Protein AF-A0A7V6D1G8-F1 (afdb_monomer)

Structure (mmCIF, N/CA/C/O backbone):
data_AF-A0A7V6D1G8-F1
#
_entry.id   AF-A0A7V6D1G8-F1
#
loop_
_atom_site.group_PDB
_atom_site.id
_atom_site.type_symbol
_atom_site.label_atom_id
_atom_site.label_alt_id
_atom_site.label_comp_id
_atom_site.label_asym_id
_atom_site.label_entity_id
_atom_site.label_seq_id
_atom_site.pdbx_PDB_ins_code
_atom_site.Cartn_x
_atom_site.Cartn_y
_atom_site.Cartn_z
_atom_site.occupancy
_atom_site.B_iso_or_equiv
_atom_site.auth_seq_id
_atom_site.auth_comp_id
_atom_site.auth_asym_id
_atom_site.auth_atom_id
_atom_site.pdbx_PDB_model_num
ATOM 1 N N . MET A 1 1 ? 24.146 -3.632 -14.607 1.00 50.16 1 MET A N 1
ATOM 2 C CA . MET A 1 1 ? 24.201 -4.172 -13.235 1.00 50.16 1 MET A CA 1
ATOM 3 C C . MET A 1 1 ? 23.330 -3.270 -12.388 1.00 50.16 1 MET A C 1
ATOM 5 O O . MET A 1 1 ? 23.632 -2.084 -12.352 1.00 50.16 1 MET A O 1
ATOM 9 N N . GLU A 1 2 ? 22.237 -3.781 -11.815 1.00 64.25 2 GLU A N 1
ATOM 10 C CA . GLU A 1 2 ? 21.421 -2.989 -10.881 1.00 64.25 2 GLU A CA 1
ATOM 11 C C . GLU A 1 2 ? 22.323 -2.530 -9.725 1.00 64.25 2 GLU A C 1
ATOM 13 O O . GLU A 1 2 ? 23.086 -3.326 -9.167 1.00 64.25 2 GLU A O 1
ATOM 18 N N . GLY A 1 3 ? 22.293 -1.239 -9.402 1.00 83.94 3 GLY A N 1
ATOM 19 C CA . GLY A 1 3 ? 23.019 -0.727 -8.243 1.00 83.94 3 GLY A CA 1
ATOM 20 C C . GLY A 1 3 ? 22.371 -1.241 -6.957 1.00 83.94 3 GLY A C 1
ATOM 21 O O . GLY A 1 3 ? 21.155 -1.416 -6.901 1.00 83.94 3 GLY A O 1
ATOM 22 N N . ILE A 1 4 ? 23.147 -1.430 -5.883 1.00 87.31 4 ILE A N 1
ATOM 23 C CA . ILE A 1 4 ? 22.605 -1.876 -4.583 1.00 87.31 4 ILE A CA 1
ATOM 24 C C . ILE A 1 4 ? 21.437 -0.992 -4.099 1.00 87.31 4 ILE A C 1
ATOM 26 O O . ILE A 1 4 ? 20.499 -1.484 -3.479 1.00 87.31 4 ILE A O 1
ATOM 30 N N . GLY A 1 5 ? 21.444 0.298 -4.458 1.00 84.50 5 GLY A N 1
ATOM 31 C CA . GLY A 1 5 ? 20.358 1.235 -4.172 1.00 84.50 5 GLY A CA 1
ATOM 32 C C . GLY A 1 5 ? 19.029 0.885 -4.850 1.00 84.50 5 GLY A C 1
ATOM 33 O O . GLY A 1 5 ? 17.988 0.966 -4.207 1.00 84.50 5 GLY A O 1
ATOM 34 N N . GLU A 1 6 ? 19.036 0.438 -6.108 1.00 85.81 6 GLU A N 1
ATOM 35 C CA . GLU A 1 6 ? 17.808 0.066 -6.829 1.00 85.81 6 GLU A CA 1
ATOM 36 C C . GLU A 1 6 ? 17.158 -1.170 -6.207 1.00 85.81 6 GLU A C 1
ATOM 38 O O . GLU A 1 6 ? 15.946 -1.203 -5.980 1.00 85.81 6 GLU A O 1
ATOM 43 N N . VAL A 1 7 ? 17.983 -2.159 -5.855 1.00 88.69 7 VAL A N 1
ATOM 44 C CA . VAL A 1 7 ? 17.545 -3.372 -5.162 1.00 88.69 7 VAL A CA 1
ATOM 45 C C . VAL A 1 7 ? 16.913 -3.007 -3.819 1.00 88.69 7 VAL A C 1
ATOM 47 O O . VAL A 1 7 ? 15.791 -3.429 -3.533 1.00 88.69 7 VAL A O 1
ATOM 50 N N . LEU A 1 8 ? 17.574 -2.163 -3.021 1.00 91.44 8 LEU A N 1
ATOM 51 C CA . LEU A 1 8 ? 17.050 -1.707 -1.730 1.00 91.44 8 LEU A CA 1
ATOM 52 C C . LEU A 1 8 ? 15.715 -0.966 -1.868 1.00 91.44 8 LEU A C 1
ATOM 54 O O . LEU A 1 8 ? 14.791 -1.240 -1.103 1.00 91.44 8 LEU A O 1
ATOM 58 N N . VAL A 1 9 ? 15.570 -0.075 -2.854 1.00 92.62 9 VAL A N 1
ATOM 59 C CA . VAL A 1 9 ? 14.307 0.645 -3.081 1.00 92.62 9 VAL A CA 1
ATOM 60 C C . VAL A 1 9 ? 13.185 -0.311 -3.494 1.00 92.62 9 VAL A C 1
ATOM 62 O O . VAL A 1 9 ? 12.055 -0.156 -3.027 1.00 92.62 9 VAL A O 1
ATOM 65 N N . ARG A 1 10 ? 13.471 -1.332 -4.313 1.00 90.56 10 ARG A N 1
ATOM 66 C CA . ARG A 1 10 ? 12.484 -2.366 -4.675 1.00 90.56 10 ARG A CA 1
ATOM 67 C C . ARG A 1 10 ? 12.026 -3.158 -3.452 1.00 90.56 10 ARG A C 1
ATOM 69 O O . ARG A 1 10 ? 10.821 -3.323 -3.267 1.00 90.56 10 ARG A O 1
ATOM 76 N N . TRP A 1 11 ? 12.951 -3.600 -2.601 1.00 94.00 11 TRP A N 1
ATOM 77 C CA . TRP A 1 11 ? 12.612 -4.300 -1.356 1.00 94.00 11 TRP A CA 1
ATOM 78 C C . TRP A 1 11 ? 11.807 -3.420 -0.401 1.00 94.00 11 TRP A C 1
ATOM 80 O O . TRP A 1 11 ? 10.797 -3.868 0.142 1.00 94.00 11 TRP A O 1
ATOM 90 N N . LEU A 1 12 ? 12.201 -2.154 -0.250 1.00 94.62 12 LEU A N 1
ATOM 91 C CA . LEU A 1 12 ? 11.481 -1.179 0.563 1.00 94.62 12 LEU A CA 1
ATOM 92 C C . LEU A 1 12 ? 10.047 -0.972 0.051 1.00 94.62 12 LEU A C 1
ATOM 94 O O . LEU A 1 12 ? 9.100 -0.991 0.839 1.00 94.62 12 LEU A O 1
ATOM 98 N N . HIS A 1 13 ? 9.874 -0.830 -1.266 1.00 93.94 13 HIS A N 1
ATOM 99 C CA . HIS A 1 13 ? 8.561 -0.704 -1.897 1.00 93.94 13 HIS A CA 1
ATOM 100 C C . HIS A 1 13 ? 7.690 -1.940 -1.643 1.00 93.94 13 HIS A C 1
ATOM 102 O O . HIS A 1 13 ? 6.539 -1.811 -1.229 1.00 93.94 13 HIS A O 1
ATOM 108 N N . LEU A 1 14 ? 8.242 -3.142 -1.842 1.00 92.25 14 LEU A N 1
ATOM 109 C CA . LEU A 1 14 ? 7.529 -4.401 -1.617 1.00 92.25 14 LEU A CA 1
ATOM 110 C C . LEU A 1 14 ? 7.109 -4.565 -0.154 1.00 92.25 14 LEU A C 1
ATOM 112 O O . LEU A 1 14 ? 5.958 -4.918 0.108 1.00 92.25 14 LEU A O 1
ATOM 116 N N . GLY A 1 15 ? 7.993 -4.260 0.798 1.00 94.31 15 GLY A N 1
ATOM 117 C CA . GLY A 1 15 ? 7.667 -4.299 2.224 1.00 94.31 15 GLY A CA 1
ATOM 118 C C . GLY A 1 15 ? 6.535 -3.333 2.585 1.00 94.31 15 GLY A C 1
ATOM 119 O O . GLY A 1 15 ? 5.582 -3.711 3.271 1.00 94.31 15 GLY A O 1
ATOM 120 N N . ALA A 1 16 ? 6.582 -2.109 2.056 1.00 94.56 16 ALA A N 1
ATOM 121 C CA . ALA A 1 16 ? 5.553 -1.099 2.279 1.00 94.56 16 ALA A CA 1
ATOM 122 C C . ALA A 1 16 ? 4.189 -1.504 1.693 1.00 94.56 16 ALA A C 1
ATOM 124 O O . ALA A 1 16 ? 3.178 -1.459 2.396 1.00 94.56 16 ALA A O 1
ATOM 125 N N . VAL A 1 17 ? 4.155 -1.967 0.438 1.00 93.56 17 VAL A N 1
ATOM 126 C CA . VAL A 1 17 ? 2.922 -2.432 -0.224 1.00 93.56 17 VAL A CA 1
ATOM 127 C C . VAL A 1 17 ? 2.328 -3.638 0.503 1.00 93.56 17 VAL A C 1
ATOM 129 O O . VAL A 1 17 ? 1.121 -3.673 0.739 1.00 93.56 17 VAL A O 1
ATOM 132 N N . THR A 1 18 ? 3.164 -4.592 0.922 1.00 93.38 18 THR A N 1
ATOM 133 C CA . THR A 1 18 ? 2.720 -5.778 1.672 1.00 93.38 18 THR A CA 1
ATOM 134 C C . THR A 1 18 ? 2.133 -5.393 3.027 1.00 93.38 18 THR A C 1
ATOM 136 O O . THR A 1 18 ? 1.095 -5.918 3.420 1.00 93.38 18 THR A O 1
ATOM 139 N N . THR A 1 19 ? 2.737 -4.422 3.717 1.00 94.81 19 THR A N 1
ATOM 140 C CA . THR A 1 19 ? 2.222 -3.903 4.994 1.00 94.81 19 THR A CA 1
ATOM 141 C C . THR A 1 19 ? 0.855 -3.238 4.820 1.00 94.81 19 THR A C 1
ATOM 143 O O . THR A 1 19 ? -0.057 -3.488 5.606 1.00 94.81 19 THR A O 1
ATOM 146 N N . VAL A 1 20 ? 0.678 -2.431 3.767 1.00 94.88 20 VAL A N 1
ATOM 147 C CA . VAL A 1 20 ? -0.607 -1.789 3.451 1.00 94.88 20 VAL A CA 1
ATOM 148 C C . VAL A 1 20 ? -1.676 -2.831 3.111 1.00 94.88 20 VAL A C 1
ATOM 150 O O . VAL A 1 20 ? -2.749 -2.831 3.713 1.00 94.88 20 VAL A O 1
ATOM 153 N N . ALA A 1 21 ? -1.386 -3.745 2.182 1.00 93.88 21 ALA A N 1
ATOM 154 C CA . ALA A 1 21 ? -2.329 -4.778 1.760 1.00 93.88 21 ALA A CA 1
ATOM 155 C C . ALA A 1 21 ? -2.706 -5.716 2.920 1.00 93.88 21 ALA A C 1
ATOM 157 O O . ALA A 1 21 ? -3.888 -5.987 3.139 1.00 93.88 21 ALA A O 1
ATOM 158 N N . GLY A 1 22 ? -1.715 -6.152 3.702 1.00 92.31 22 GLY A N 1
ATOM 159 C CA . GLY A 1 22 ? -1.907 -6.984 4.887 1.00 92.31 22 GLY A CA 1
ATOM 160 C C . GLY A 1 22 ? -2.717 -6.280 5.973 1.00 92.31 22 GLY A C 1
ATOM 161 O O . GLY A 1 22 ? -3.623 -6.882 6.538 1.00 92.31 22 GLY A O 1
ATOM 162 N N . GLY A 1 23 ? -2.469 -4.990 6.219 1.00 91.81 23 GLY A N 1
ATOM 163 C CA . GLY A 1 23 ? -3.247 -4.196 7.171 1.00 91.81 23 GLY A CA 1
ATOM 164 C C . GLY A 1 23 ? -4.718 -4.047 6.770 1.00 91.81 23 GLY A C 1
ATOM 165 O O . GLY A 1 23 ? -5.622 -4.226 7.591 1.00 91.81 23 GLY A O 1
ATOM 166 N N . LEU A 1 24 ? -4.983 -3.780 5.491 1.00 92.69 24 LEU A N 1
ATOM 167 C CA . LEU A 1 24 ? -6.350 -3.722 4.970 1.00 92.69 24 LEU A CA 1
ATOM 168 C C . LEU A 1 24 ? -7.061 -5.076 5.096 1.00 92.69 24 LEU A C 1
ATOM 170 O O . LEU A 1 24 ? -8.194 -5.125 5.574 1.00 92.69 24 LEU A O 1
ATOM 174 N N . LEU A 1 25 ? -6.383 -6.169 4.731 1.00 93.00 25 LEU A N 1
ATOM 175 C CA . LEU A 1 25 ? -6.919 -7.524 4.850 1.00 93.00 25 LEU A CA 1
ATOM 176 C C . LEU A 1 25 ? -7.188 -7.904 6.312 1.00 93.00 25 LEU A C 1
ATOM 178 O O . LEU A 1 25 ? -8.263 -8.402 6.627 1.00 93.00 25 LEU A O 1
ATOM 182 N N . TRP A 1 26 ? -6.256 -7.616 7.219 1.00 90.69 26 TRP A N 1
ATOM 183 C CA . TRP A 1 26 ? -6.418 -7.862 8.652 1.00 90.69 26 TRP A CA 1
ATOM 184 C C . TRP A 1 26 ? -7.646 -7.143 9.218 1.00 90.69 26 TRP A C 1
ATOM 186 O O . TRP A 1 26 ? -8.453 -7.736 9.930 1.00 90.69 26 TRP A O 1
ATOM 196 N N . THR A 1 27 ? -7.825 -5.874 8.847 1.00 90.25 27 THR A N 1
ATOM 197 C CA . THR A 1 27 ? -8.987 -5.073 9.261 1.00 90.25 27 THR A CA 1
ATOM 198 C C . THR A 1 27 ? -10.288 -5.659 8.729 1.00 90.25 27 THR A C 1
ATOM 200 O O . THR A 1 27 ? -11.281 -5.696 9.448 1.00 90.25 27 THR A O 1
ATOM 203 N N . LEU A 1 28 ? -10.279 -6.132 7.480 1.00 89.75 28 LEU A N 1
ATOM 204 C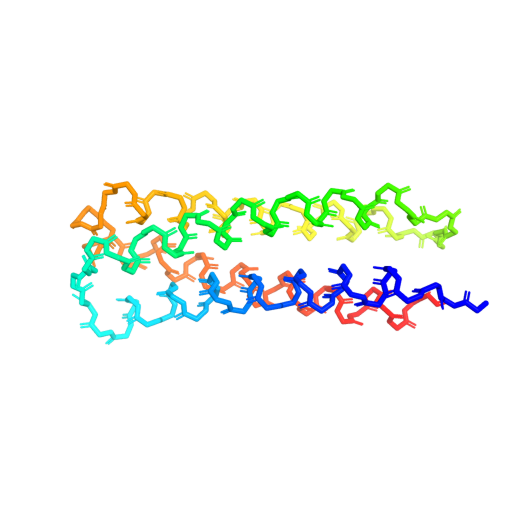 CA . LEU A 1 28 ? -11.434 -6.770 6.861 1.00 89.75 28 LEU A CA 1
ATOM 205 C C . LEU A 1 28 ? -11.825 -8.076 7.569 1.00 89.75 28 LEU A C 1
ATOM 207 O O . LEU A 1 28 ? -13.014 -8.351 7.699 1.00 89.75 28 LEU A O 1
ATOM 211 N N . LEU A 1 29 ? -10.844 -8.872 8.000 1.00 90.12 29 LEU A N 1
ATOM 212 C CA . LEU A 1 29 ? -11.080 -10.196 8.578 1.00 90.12 29 LEU A CA 1
ATOM 213 C C . LEU A 1 29 ? -11.452 -10.160 10.062 1.00 90.12 29 LEU A C 1
ATOM 215 O O . LEU A 1 29 ? -12.253 -10.976 10.502 1.00 90.12 29 LEU A O 1
ATOM 219 N N . ILE A 1 30 ? -10.849 -9.254 10.833 1.00 87.50 30 ILE A N 1
ATOM 220 C CA . ILE A 1 30 ? -10.923 -9.289 12.304 1.00 87.50 30 ILE A CA 1
ATOM 221 C C . ILE A 1 30 ? -11.757 -8.129 12.857 1.00 87.50 30 ILE A C 1
ATOM 223 O O . ILE A 1 30 ? -12.074 -8.111 14.040 1.00 87.50 30 ILE A O 1
ATOM 227 N N . GLU A 1 31 ? -12.128 -7.153 12.019 1.00 77.88 31 GLU A N 1
ATOM 228 C CA . GLU A 1 31 ? -12.896 -5.965 12.432 1.00 77.88 31 GLU A CA 1
ATOM 229 C C . GLU A 1 31 ? -12.243 -5.217 13.613 1.00 77.88 31 GLU A C 1
ATOM 231 O O . GLU A 1 31 ? -12.891 -4.517 14.390 1.00 77.88 31 GLU A O 1
ATOM 236 N N . ALA A 1 32 ? -10.923 -5.366 13.752 1.00 70.31 32 ALA A N 1
ATOM 237 C CA . ALA A 1 32 ? -10.180 -4.870 14.896 1.00 70.31 32 ALA A CA 1
ATOM 238 C C . ALA A 1 32 ? -9.964 -3.358 14.817 1.00 70.31 32 ALA A C 1
ATOM 240 O O . ALA A 1 32 ? -9.624 -2.795 13.770 1.00 70.31 32 ALA A O 1
ATOM 241 N N . THR A 1 33 ? -10.065 -2.700 15.969 1.00 73.50 33 THR A N 1
ATOM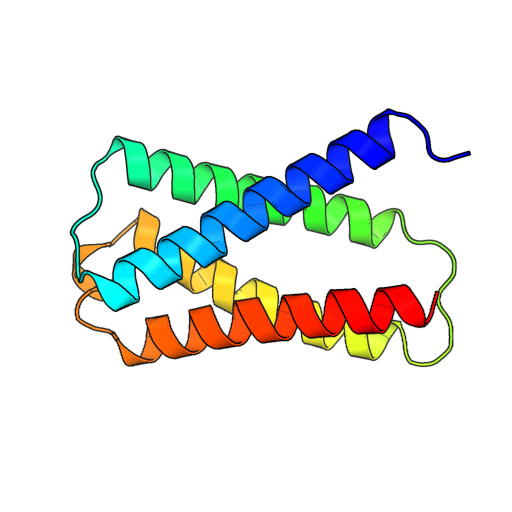 242 C CA . THR A 1 33 ? -9.594 -1.328 16.123 1.00 73.50 33 THR A CA 1
ATOM 243 C C . THR A 1 33 ? -8.071 -1.316 16.223 1.00 73.50 33 THR A C 1
ATOM 245 O O . THR A 1 33 ? -7.443 -2.126 16.904 1.00 73.50 33 THR A O 1
ATOM 248 N N . TRP A 1 34 ? -7.449 -0.395 15.494 1.00 83.38 34 TRP A N 1
ATOM 249 C CA . TRP A 1 34 ? -5.997 -0.310 15.417 1.00 83.38 34 TRP A CA 1
ATOM 250 C C . TRP A 1 34 ? -5.432 0.492 16.585 1.00 83.38 34 TRP A C 1
ATOM 252 O O . TRP A 1 34 ? -5.896 1.601 16.874 1.00 83.38 34 TRP A O 1
ATOM 262 N N . SER A 1 35 ? -4.366 -0.020 17.207 1.00 89.12 35 SER A N 1
ATOM 263 C CA . SER A 1 35 ? -3.594 0.755 18.179 1.00 89.12 35 SER A CA 1
ATOM 264 C C . SER A 1 35 ? -2.999 2.006 17.520 1.00 89.12 35 SER A C 1
ATOM 266 O O . SER A 1 35 ? -2.787 2.062 16.305 1.00 89.12 35 SER A O 1
ATOM 268 N N . ARG A 1 36 ? -2.692 3.039 18.315 1.00 90.56 36 ARG A N 1
ATOM 269 C CA . ARG A 1 36 ? -2.061 4.266 17.794 1.00 90.56 36 ARG A CA 1
ATOM 270 C C . ARG A 1 36 ? -0.772 3.954 17.029 1.00 90.56 36 ARG A C 1
ATOM 272 O O . ARG A 1 36 ? -0.586 4.493 15.945 1.00 90.56 36 ARG A O 1
ATOM 279 N N . LEU A 1 37 ? 0.065 3.064 17.563 1.00 91.12 37 LEU A N 1
ATOM 280 C CA . LEU A 1 37 ? 1.314 2.647 16.929 1.00 91.12 37 LEU A CA 1
ATOM 281 C C . LEU A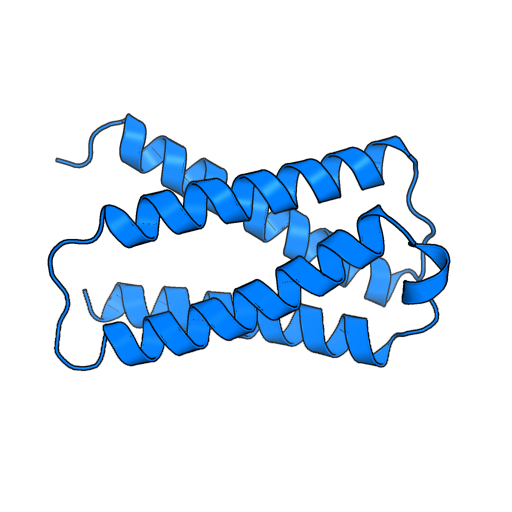 1 37 ? 1.067 1.968 15.575 1.00 91.12 37 LEU A C 1
ATOM 283 O O . LEU A 1 37 ? 1.712 2.320 14.593 1.00 91.12 37 LEU A O 1
ATOM 287 N N . ALA A 1 38 ? 0.094 1.058 15.496 1.00 89.69 38 ALA A N 1
ATOM 288 C CA . ALA A 1 38 ? -0.237 0.376 14.249 1.00 89.69 38 ALA A CA 1
ATOM 289 C C . ALA A 1 38 ? -0.703 1.365 13.162 1.00 89.69 38 ALA A C 1
ATOM 291 O O . ALA A 1 38 ? -0.318 1.238 12.002 1.00 89.69 38 ALA A O 1
ATOM 292 N N . ARG A 1 39 ? -1.472 2.400 13.533 1.00 90.38 39 ARG A N 1
ATOM 293 C CA . ARG A 1 39 ? -1.899 3.456 12.594 1.00 90.38 39 ARG A CA 1
ATOM 294 C C . ARG A 1 39 ? -0.726 4.274 12.059 1.00 90.38 39 ARG A C 1
ATOM 296 O O . ARG A 1 39 ? -0.705 4.582 10.872 1.00 90.38 39 ARG A O 1
ATOM 303 N N . TRP A 1 40 ? 0.255 4.591 12.907 1.00 93.38 40 TRP A N 1
ATOM 304 C CA . TRP A 1 40 ? 1.481 5.268 12.472 1.00 93.38 40 TRP A CA 1
ATOM 305 C C . TRP A 1 40 ? 2.300 4.408 11.513 1.00 93.38 40 TRP A C 1
ATOM 307 O O . TRP A 1 40 ? 2.763 4.921 10.499 1.00 93.38 40 TRP A O 1
ATOM 317 N N . TRP A 1 41 ? 2.423 3.107 11.782 1.00 93.31 41 TRP A N 1
ATOM 318 C CA . TRP A 1 41 ? 3.079 2.178 10.861 1.00 93.31 41 TRP A CA 1
ATOM 319 C C . TRP A 1 41 ? 2.358 2.086 9.520 1.00 93.31 41 TRP A C 1
ATOM 321 O O . TRP A 1 41 ? 3.009 2.152 8.483 1.00 93.31 41 TRP A O 1
ATOM 331 N N . LEU A 1 42 ? 1.024 2.005 9.521 1.00 93.00 42 LEU A N 1
ATOM 332 C CA . LEU A 1 42 ? 0.236 1.987 8.289 1.00 93.00 42 LEU A CA 1
ATOM 333 C C . LEU A 1 42 ? 0.389 3.290 7.493 1.00 93.00 42 LEU A C 1
ATOM 335 O O . LEU A 1 42 ? 0.566 3.253 6.275 1.00 93.00 42 LEU A O 1
ATOM 339 N N . ALA A 1 43 ? 0.365 4.440 8.170 1.00 92.81 43 ALA A N 1
ATOM 340 C CA . ALA A 1 43 ? 0.603 5.736 7.544 1.00 92.81 43 ALA A CA 1
ATOM 341 C C . ALA A 1 43 ? 2.022 5.824 6.960 1.00 92.81 43 ALA A C 1
ATOM 343 O O . ALA A 1 43 ? 2.187 6.203 5.803 1.00 92.81 43 ALA A O 1
ATOM 344 N N . GLY A 1 44 ? 3.036 5.402 7.721 1.00 94.69 44 GLY A N 1
ATOM 345 C CA . GLY A 1 44 ? 4.424 5.341 7.268 1.00 94.69 44 GLY A CA 1
ATOM 346 C C . GLY A 1 44 ? 4.594 4.430 6.053 1.00 94.69 44 GLY A C 1
ATOM 347 O O . GLY A 1 44 ? 5.150 4.856 5.046 1.00 94.69 44 GLY A O 1
ATOM 348 N N . ALA A 1 45 ? 4.036 3.219 6.091 1.00 94.44 45 ALA A N 1
ATOM 349 C CA . ALA A 1 45 ? 4.047 2.290 4.963 1.00 94.44 45 ALA A CA 1
ATOM 350 C C . ALA A 1 45 ? 3.329 2.871 3.735 1.00 94.44 45 ALA A C 1
ATOM 352 O O . ALA A 1 45 ? 3.829 2.757 2.621 1.00 94.44 45 ALA A O 1
ATOM 353 N N . THR A 1 46 ? 2.204 3.563 3.929 1.00 93.38 46 THR A N 1
ATOM 354 C CA . THR A 1 46 ? 1.487 4.255 2.846 1.00 93.38 46 THR A CA 1
ATOM 355 C C . THR A 1 46 ? 2.378 5.321 2.196 1.00 93.38 46 THR A C 1
ATOM 357 O O . THR A 1 46 ? 2.508 5.349 0.974 1.00 93.38 46 THR A O 1
ATOM 360 N N . MET A 1 47 ? 3.057 6.149 2.996 1.00 95.38 47 MET A N 1
ATOM 361 C CA . MET A 1 47 ? 3.972 7.183 2.493 1.00 95.38 47 MET A CA 1
ATOM 362 C C . MET A 1 47 ? 5.191 6.589 1.781 1.00 95.38 47 MET A C 1
ATOM 364 O O . MET A 1 47 ? 5.565 7.055 0.705 1.00 95.38 47 MET A O 1
ATOM 368 N N . VAL A 1 48 ? 5.782 5.529 2.338 1.00 96.00 48 VAL A N 1
ATOM 369 C CA . VAL A 1 48 ? 6.905 4.819 1.715 1.00 96.00 48 VAL A CA 1
ATOM 370 C C . VAL A 1 48 ? 6.478 4.198 0.388 1.00 96.00 48 VAL A C 1
ATOM 372 O O . VAL A 1 48 ? 7.207 4.334 -0.592 1.00 96.00 48 VAL A O 1
ATOM 375 N N . ALA A 1 49 ? 5.300 3.571 0.312 1.00 93.38 49 ALA A N 1
ATOM 376 C CA . ALA A 1 49 ? 4.776 2.982 -0.920 1.00 93.38 49 ALA A CA 1
ATOM 377 C C . ALA A 1 49 ? 4.575 4.037 -2.021 1.00 93.38 49 ALA A C 1
ATOM 379 O O . ALA A 1 49 ? 4.938 3.785 -3.170 1.00 93.38 49 ALA A O 1
ATOM 380 N N . ILE A 1 50 ? 4.070 5.226 -1.667 1.00 93.00 50 ILE A N 1
ATOM 381 C CA . ILE A 1 50 ? 3.942 6.364 -2.591 1.00 93.00 50 ILE A CA 1
ATOM 382 C C . ILE A 1 50 ? 5.322 6.812 -3.078 1.00 93.00 50 ILE A C 1
ATOM 384 O O . ILE A 1 50 ? 5.571 6.822 -4.282 1.00 93.00 50 ILE A O 1
ATOM 388 N N . GLY A 1 51 ? 6.232 7.153 -2.160 1.00 93.25 51 GLY A N 1
ATOM 389 C CA . GLY A 1 51 ? 7.539 7.713 -2.513 1.00 93.25 51 GLY A CA 1
ATOM 390 C C . GLY A 1 51 ? 8.385 6.752 -3.349 1.00 93.25 51 GLY A C 1
ATOM 391 O O . GLY A 1 51 ? 8.873 7.111 -4.420 1.00 93.25 51 GLY A O 1
ATOM 392 N N . SER A 1 52 ? 8.497 5.500 -2.904 1.00 91.69 52 SER A N 1
ATOM 393 C CA . SER A 1 52 ? 9.240 4.466 -3.635 1.00 91.69 52 SER A CA 1
ATOM 394 C C . SER A 1 52 ? 8.569 4.083 -4.959 1.00 91.69 52 SER A C 1
ATOM 396 O O . SER A 1 52 ? 9.261 3.844 -5.945 1.00 91.69 52 SER A O 1
ATOM 398 N N . GLY A 1 53 ? 7.232 4.080 -5.023 1.00 88.50 53 GLY A N 1
ATOM 399 C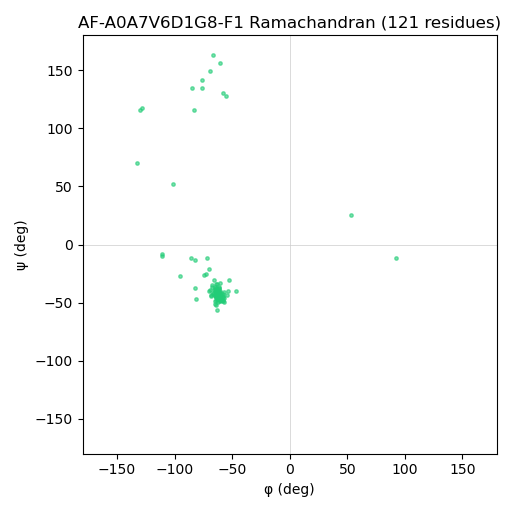 CA . GLY A 1 53 ? 6.490 3.808 -6.254 1.00 88.50 53 GLY A CA 1
ATOM 400 C C . GLY A 1 53 ? 6.718 4.875 -7.324 1.00 88.50 53 GLY A C 1
ATOM 401 O O . GLY A 1 53 ? 6.953 4.536 -8.483 1.00 88.50 53 GLY A O 1
ATOM 402 N N . LEU A 1 54 ? 6.711 6.154 -6.932 1.00 90.88 54 LEU A N 1
ATOM 403 C CA . LEU A 1 54 ? 7.026 7.271 -7.826 1.00 90.88 54 LEU A CA 1
ATOM 404 C C . LEU A 1 54 ? 8.478 7.212 -8.307 1.00 90.88 54 LEU A C 1
ATOM 406 O O . LEU A 1 54 ? 8.727 7.348 -9.502 1.00 90.88 54 LEU A O 1
ATOM 410 N N . TYR A 1 55 ? 9.429 6.938 -7.410 1.00 91.00 55 TYR A N 1
ATOM 411 C CA . TYR A 1 55 ? 10.834 6.776 -7.787 1.00 91.00 55 TYR A CA 1
ATOM 412 C C . TYR A 1 55 ? 11.025 5.675 -8.846 1.00 91.00 55 TYR A C 1
ATOM 414 O O . TYR A 1 55 ? 11.622 5.916 -9.894 1.00 91.00 55 TYR A O 1
ATOM 422 N N . LEU A 1 56 ? 10.455 4.485 -8.620 1.00 87.88 56 LEU A N 1
ATOM 423 C CA . LEU A 1 56 ? 10.559 3.350 -9.548 1.00 87.88 56 LEU A CA 1
ATOM 424 C C . LEU A 1 56 ? 9.855 3.606 -10.891 1.00 87.88 56 LEU A C 1
ATOM 426 O O . LEU A 1 56 ? 10.275 3.079 -11.927 1.00 87.88 56 LEU A O 1
ATOM 430 N N . LEU A 1 57 ? 8.787 4.409 -10.884 1.00 86.69 57 LEU A N 1
ATOM 431 C CA . LEU A 1 57 ? 8.089 4.822 -12.096 1.00 86.69 57 LEU A CA 1
ATOM 432 C C . LEU A 1 57 ? 8.990 5.690 -12.983 1.00 86.69 57 LEU A C 1
ATOM 434 O O . LEU A 1 57 ? 9.116 5.403 -14.171 1.00 86.69 57 LEU A O 1
ATOM 438 N N . PHE A 1 58 ? 9.642 6.704 -12.408 1.00 86.88 58 PHE A N 1
ATOM 439 C CA . PHE A 1 58 ? 10.511 7.620 -13.156 1.00 86.88 58 PHE A CA 1
ATOM 440 C C . PHE A 1 58 ? 11.858 7.000 -13.549 1.00 86.88 58 PHE A C 1
ATOM 442 O O . PHE A 1 58 ? 12.422 7.373 -14.575 1.00 86.88 58 PHE A O 1
ATOM 449 N N . ALA A 1 59 ? 12.347 6.014 -12.793 1.00 83.38 59 ALA A N 1
ATOM 450 C CA . ALA A 1 59 ? 13.573 5.282 -13.117 1.00 83.38 59 ALA A CA 1
ATOM 451 C C . ALA A 1 59 ? 13.426 4.313 -14.314 1.00 83.38 59 ALA A C 1
ATOM 453 O O . ALA A 1 59 ? 14.416 3.801 -14.831 1.00 83.38 59 ALA A O 1
ATOM 454 N N . SER A 1 60 ? 12.206 4.033 -14.785 1.00 72.38 60 SER A N 1
ATOM 455 C CA . SER A 1 60 ? 11.977 3.101 -15.898 1.00 72.38 60 SER A CA 1
ATOM 456 C C . SER A 1 60 ? 12.176 3.797 -17.259 1.00 72.38 60 SER A C 1
ATOM 458 O O . SER A 1 60 ? 11.408 4.693 -17.591 1.00 72.38 60 SER A O 1
ATOM 460 N N . HIS A 1 61 ? 13.175 3.395 -18.063 1.00 63.97 61 HIS A N 1
ATOM 461 C CA . HIS A 1 61 ? 13.535 4.085 -19.327 1.00 63.97 61 HIS A CA 1
ATOM 462 C C . HIS A 1 61 ? 13.239 3.331 -20.637 1.00 63.97 61 HIS A C 1
ATOM 464 O O . HIS A 1 61 ? 13.321 3.931 -21.702 1.00 63.97 61 HIS A O 1
ATOM 470 N N . HIS A 1 62 ? 12.845 2.055 -20.599 1.00 66.81 62 HIS A N 1
ATOM 471 C CA . HIS A 1 62 ? 12.509 1.290 -21.809 1.00 66.81 62 HIS A CA 1
ATOM 472 C C . HIS A 1 62 ? 11.159 0.597 -21.633 1.00 66.81 62 HIS A C 1
ATOM 474 O O . HIS A 1 62 ? 10.994 -0.240 -20.746 1.00 66.81 62 HIS A O 1
ATOM 480 N N . ALA A 1 63 ? 10.181 0.987 -22.450 1.00 70.81 63 ALA A N 1
ATOM 481 C CA . ALA A 1 63 ? 8.798 0.547 -22.329 1.00 70.81 63 ALA A CA 1
ATOM 482 C C . ALA A 1 63 ? 8.283 0.013 -23.681 1.00 70.81 63 ALA A C 1
ATOM 484 O O . ALA A 1 63 ? 8.209 0.782 -24.643 1.00 70.81 63 ALA A O 1
ATOM 485 N N . PRO A 1 64 ? 7.913 -1.277 -23.787 1.00 79.56 64 PRO A N 1
ATOM 486 C CA . PRO A 1 64 ? 7.275 -1.812 -24.987 1.00 79.56 64 PRO A CA 1
ATOM 487 C C . PRO A 1 64 ? 5.872 -1.214 -25.198 1.00 79.56 64 PRO A C 1
ATOM 489 O O . PRO A 1 64 ? 5.258 -0.652 -24.283 1.00 79.56 64 PRO A O 1
ATOM 492 N N . LYS A 1 65 ? 5.333 -1.339 -26.419 1.00 80.06 65 LYS A N 1
ATOM 493 C CA . LYS A 1 65 ? 3.987 -0.840 -26.757 1.00 80.06 65 LYS A CA 1
ATOM 494 C C . LYS A 1 65 ? 2.944 -1.444 -25.804 1.00 80.06 65 LYS A C 1
ATOM 496 O O . LYS A 1 65 ? 2.892 -2.654 -25.626 1.00 80.06 65 LYS A O 1
ATOM 501 N N . GLY A 1 66 ? 2.120 -0.596 -25.184 1.00 80.44 66 GLY A N 1
ATOM 502 C CA . GLY A 1 66 ? 1.102 -1.005 -24.201 1.00 80.44 66 GLY A CA 1
ATOM 503 C C . GLY A 1 66 ? 1.554 -0.981 -22.732 1.00 80.44 66 GLY A C 1
ATOM 504 O O . GLY A 1 66 ? 0.702 -0.997 -21.846 1.00 80.44 66 GLY A O 1
ATOM 505 N N . TYR A 1 67 ? 2.855 -0.840 -22.447 1.00 85.50 67 TYR A N 1
ATOM 506 C CA . TYR A 1 67 ? 3.382 -0.743 -21.077 1.00 85.50 67 TYR A CA 1
ATOM 507 C C . TYR A 1 67 ? 2.760 0.413 -20.280 1.00 85.50 67 TYR A C 1
ATOM 509 O O . TYR A 1 67 ? 2.316 0.231 -19.147 1.00 85.50 67 TYR A O 1
ATOM 517 N N . HIS A 1 68 ? 2.671 1.601 -20.886 1.00 86.25 68 HIS A N 1
ATOM 518 C CA . HIS A 1 68 ? 2.139 2.793 -20.219 1.00 86.25 68 HIS A CA 1
ATOM 519 C C . HIS A 1 68 ? 0.657 2.661 -19.847 1.00 86.25 68 HIS A C 1
ATOM 521 O O . HIS A 1 68 ? 0.255 3.159 -18.797 1.00 86.25 68 HIS A O 1
ATOM 527 N N . LEU A 1 69 ? -0.139 1.952 -20.658 1.00 90.94 69 LEU A N 1
ATOM 528 C CA . LEU A 1 69 ? -1.550 1.704 -20.361 1.00 90.94 69 LEU A CA 1
ATOM 529 C C . LEU A 1 69 ? -1.689 0.844 -19.099 1.00 90.94 69 LEU A C 1
ATOM 531 O O . LEU A 1 69 ? -2.387 1.227 -18.162 1.00 90.94 69 LEU A O 1
ATOM 535 N N . TRP A 1 70 ? -0.972 -0.281 -19.043 1.00 90.38 70 TRP A N 1
ATOM 536 C CA . TRP A 1 70 ? -0.987 -1.173 -17.882 1.00 90.38 70 TRP A CA 1
ATOM 537 C C . TRP A 1 70 ? -0.448 -0.503 -16.618 1.00 90.38 70 TRP A C 1
ATOM 539 O O . TRP A 1 70 ? -1.008 -0.685 -15.537 1.00 90.38 70 TRP A O 1
ATOM 549 N N . ILE A 1 71 ? 0.593 0.323 -16.746 1.00 90.12 71 ILE A N 1
ATOM 550 C CA . ILE A 1 71 ? 1.094 1.143 -15.640 1.00 90.12 71 ILE A CA 1
ATOM 551 C C . ILE A 1 71 ? 0.039 2.143 -15.161 1.00 90.12 71 ILE A C 1
ATOM 553 O O . ILE A 1 71 ? -0.157 2.265 -13.954 1.00 90.12 71 ILE A O 1
ATOM 557 N N . GLY A 1 72 ? -0.684 2.805 -16.068 1.00 89.25 72 GLY A N 1
ATOM 558 C CA . GLY A 1 72 ? -1.785 3.699 -15.707 1.00 89.25 72 GLY A CA 1
ATOM 559 C C . GLY A 1 72 ? -2.873 2.983 -14.900 1.00 89.25 72 GLY A C 1
ATOM 560 O O . GLY A 1 72 ? -3.239 3.434 -13.816 1.00 89.25 72 GLY A O 1
ATOM 561 N N . VAL A 1 73 ? -3.322 1.813 -15.368 1.00 93.88 73 VAL A N 1
ATOM 562 C CA . VAL A 1 73 ? -4.315 0.987 -14.657 1.00 93.88 73 VAL A CA 1
ATOM 563 C C . VAL A 1 73 ? -3.798 0.555 -13.279 1.00 93.88 73 VAL A C 1
ATOM 565 O O . VAL A 1 73 ? -4.513 0.675 -12.283 1.00 93.88 73 VAL A O 1
ATOM 568 N N . LYS A 1 74 ? -2.535 0.121 -13.185 1.00 91.69 74 LYS A N 1
ATOM 569 C CA . LYS A 1 74 ? -1.897 -0.224 -11.907 1.00 91.69 74 LYS A CA 1
ATOM 570 C C . LYS A 1 74 ? -1.898 0.957 -10.935 1.00 91.69 74 LYS A C 1
ATOM 572 O O . LYS A 1 74 ? -2.206 0.770 -9.759 1.00 91.69 74 LYS A O 1
ATOM 577 N N . ILE A 1 75 ? -1.562 2.158 -11.411 1.00 92.50 75 ILE A N 1
ATOM 578 C CA . ILE A 1 75 ? -1.531 3.374 -10.589 1.00 92.50 75 ILE A CA 1
ATOM 579 C C . ILE A 1 75 ? -2.928 3.700 -10.052 1.00 92.50 75 ILE A C 1
ATOM 581 O O . ILE A 1 75 ? -3.039 4.046 -8.881 1.00 92.50 75 ILE A O 1
ATOM 585 N N . LEU A 1 76 ? -3.993 3.528 -10.843 1.00 95.31 76 LEU A N 1
ATOM 586 C CA . LEU A 1 76 ? -5.370 3.753 -10.378 1.00 95.31 76 LEU A CA 1
ATOM 587 C C . LEU A 1 76 ? -5.764 2.796 -9.240 1.00 95.31 76 LEU A C 1
ATOM 589 O O . LEU A 1 76 ? -6.277 3.237 -8.210 1.00 95.31 76 LEU A O 1
ATOM 593 N N . PHE A 1 77 ? -5.471 1.500 -9.378 1.00 95.94 77 PHE A N 1
ATOM 594 C CA . PHE A 1 77 ? -5.734 0.519 -8.317 1.00 95.94 77 PHE A CA 1
ATOM 595 C C . PHE A 1 77 ? -4.874 0.756 -7.067 1.00 95.94 77 PHE A C 1
ATOM 597 O O . PHE A 1 77 ? -5.367 0.656 -5.936 1.00 95.94 77 PHE A O 1
ATOM 604 N N . ALA A 1 78 ? -3.603 1.122 -7.251 1.00 93.75 78 ALA A N 1
ATOM 605 C CA . ALA A 1 78 ? -2.722 1.495 -6.151 1.00 93.75 78 ALA A CA 1
ATOM 606 C C . ALA A 1 78 ? -3.239 2.748 -5.429 1.00 93.75 78 ALA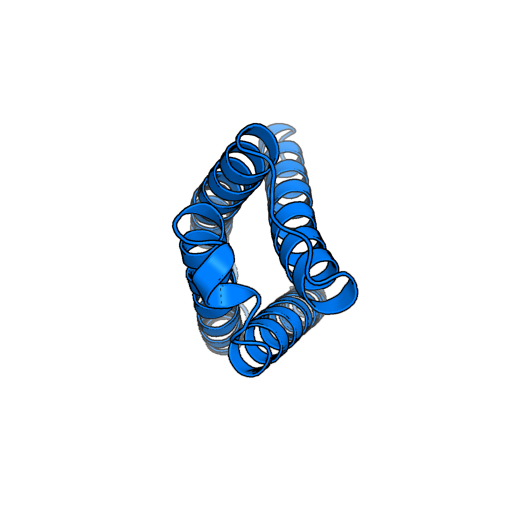 A C 1
ATOM 608 O O . ALA A 1 78 ? -3.324 2.751 -4.204 1.00 93.75 78 ALA A O 1
ATOM 609 N N . ALA A 1 79 ? -3.664 3.778 -6.165 1.00 94.12 79 ALA A N 1
ATOM 610 C CA . ALA A 1 79 ? -4.220 5.002 -5.598 1.00 94.12 79 ALA A CA 1
ATOM 611 C C . ALA A 1 79 ? -5.480 4.723 -4.766 1.00 94.12 79 ALA A C 1
ATOM 613 O O . ALA A 1 79 ? -5.593 5.232 -3.652 1.00 94.12 79 ALA A O 1
ATOM 614 N N . HIS A 1 80 ? -6.389 3.866 -5.245 1.00 95.62 80 HIS A N 1
ATOM 615 C CA . HIS A 1 80 ? -7.566 3.464 -4.470 1.00 95.62 80 HIS A CA 1
ATOM 616 C C . HIS A 1 80 ? -7.181 2.754 -3.163 1.00 95.62 80 HIS A C 1
ATOM 618 O O . HIS A 1 80 ? -7.669 3.109 -2.088 1.00 95.62 80 HIS A O 1
ATOM 624 N N . THR A 1 81 ? -6.250 1.800 -3.242 1.00 95.38 81 THR A N 1
ATOM 625 C CA . THR A 1 81 ? -5.730 1.063 -2.080 1.00 95.38 81 THR A CA 1
ATOM 626 C C . THR A 1 81 ? -5.114 2.010 -1.047 1.00 95.38 81 THR A C 1
ATOM 628 O O . THR A 1 81 ? -5.437 1.948 0.141 1.00 95.38 81 THR A O 1
ATOM 631 N N . LEU A 1 82 ? -4.260 2.930 -1.500 1.00 94.19 82 LEU A N 1
ATOM 632 C CA . LEU A 1 82 ? -3.572 3.900 -0.651 1.00 94.19 82 LEU A CA 1
ATOM 633 C C . LEU A 1 82 ? -4.546 4.917 -0.044 1.00 94.19 82 LEU A C 1
ATOM 635 O O . LEU A 1 82 ? -4.398 5.265 1.124 1.00 94.19 82 LEU A O 1
ATOM 639 N N . ALA A 1 83 ? -5.575 5.343 -0.781 1.00 94.38 83 ALA A N 1
ATOM 640 C CA . ALA A 1 83 ? -6.609 6.237 -0.264 1.00 94.38 83 ALA A CA 1
ATOM 641 C C . ALA A 1 83 ? -7.400 5.591 0.886 1.00 94.38 83 ALA A C 1
ATOM 643 O O . ALA A 1 83 ? -7.627 6.224 1.920 1.00 94.38 83 ALA A O 1
ATOM 644 N N . VAL A 1 84 ? -7.785 4.318 0.745 1.00 94.75 84 VAL A N 1
ATOM 645 C CA . VAL A 1 84 ? -8.484 3.586 1.814 1.00 94.75 84 VAL A CA 1
ATOM 646 C C . VAL A 1 84 ? -7.553 3.316 2.998 1.00 94.75 84 VAL A C 1
ATOM 648 O O . VAL A 1 84 ? -7.975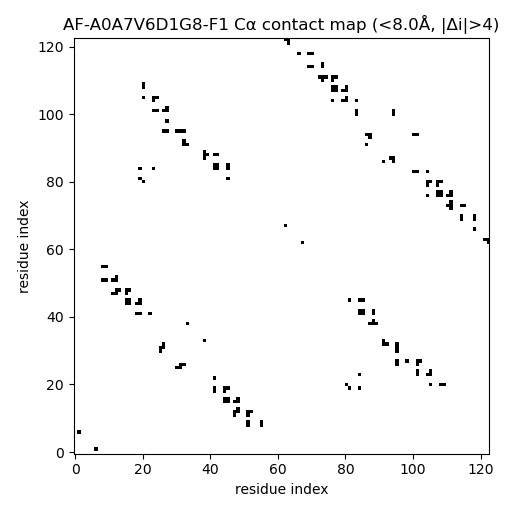 3.494 4.139 1.00 94.75 84 VAL A O 1
ATOM 651 N N . SER A 1 85 ? -6.282 2.988 2.752 1.00 92.31 85 SER A N 1
ATOM 652 C CA . SER A 1 85 ? -5.254 2.849 3.796 1.00 92.31 85 SER A CA 1
ATOM 653 C C . SER A 1 85 ? -5.047 4.142 4.595 1.00 92.31 85 SER A C 1
ATOM 655 O O . SER A 1 85 ? -5.077 4.133 5.825 1.00 92.31 85 SER A O 1
ATOM 657 N N . ALA A 1 86 ? -4.916 5.282 3.913 1.00 92.00 86 ALA A N 1
ATOM 658 C CA . ALA A 1 86 ? -4.776 6.585 4.557 1.00 92.00 86 ALA A CA 1
ATOM 659 C C . ALA A 1 86 ? -6.013 6.925 5.399 1.00 92.00 86 ALA A C 1
ATOM 661 O O . ALA A 1 86 ? -5.897 7.325 6.559 1.00 92.00 86 ALA A O 1
ATOM 662 N N . LYS A 1 87 ? -7.214 6.689 4.855 1.00 91.62 87 LYS A N 1
ATOM 663 C CA . LYS A 1 87 ? -8.462 6.863 5.603 1.00 91.62 87 LYS A CA 1
ATOM 664 C C . LYS A 1 87 ? -8.525 5.931 6.820 1.00 91.62 87 LYS A C 1
ATOM 666 O O . LYS A 1 87 ? -9.013 6.357 7.864 1.00 91.62 87 LYS A O 1
ATOM 671 N N . LEU A 1 88 ? -8.005 4.703 6.726 1.00 89.69 88 LEU A N 1
ATOM 672 C CA . LEU A 1 88 ? -7.949 3.748 7.841 1.00 89.69 88 LEU A CA 1
ATOM 673 C C . LEU A 1 88 ? -7.013 4.236 8.950 1.00 89.69 88 LEU A C 1
ATOM 675 O O . LEU A 1 88 ? -7.359 4.157 10.129 1.00 89.69 88 LEU A O 1
ATOM 679 N N . ALA A 1 89 ? -5.861 4.793 8.580 1.00 88.25 89 ALA A N 1
ATOM 680 C CA . ALA A 1 89 ? -4.909 5.351 9.532 1.00 88.25 89 ALA A CA 1
ATOM 681 C C . ALA A 1 89 ? -5.481 6.565 10.292 1.00 88.25 89 ALA A C 1
ATOM 683 O O . ALA A 1 89 ? -5.246 6.710 11.495 1.00 88.25 89 ALA A O 1
ATOM 684 N N . VAL A 1 90 ? -6.269 7.413 9.624 1.00 88.44 90 VAL A N 1
ATOM 685 C CA . VAL A 1 90 ? -6.865 8.616 10.233 1.00 88.44 90 VAL A CA 1
ATOM 686 C C . VAL A 1 90 ? -8.135 8.288 11.025 1.00 88.44 90 VAL A C 1
ATOM 688 O O . VAL A 1 90 ? -8.281 8.714 12.172 1.00 88.44 90 VAL A O 1
ATOM 691 N N . SER A 1 91 ? -9.046 7.502 10.451 1.00 87.19 91 SER A N 1
ATOM 692 C CA . SER A 1 91 ? -10.395 7.265 10.982 1.00 87.19 91 SER A CA 1
ATOM 693 C C . SER A 1 91 ? -10.757 5.773 10.984 1.00 87.19 91 SER A C 1
ATOM 695 O O . SER A 1 91 ? -11.637 5.348 10.229 1.00 87.19 91 SER A O 1
ATOM 697 N N . PRO A 1 92 ? -10.133 4.957 11.854 1.00 82.00 92 PRO A N 1
ATOM 698 C CA . PRO A 1 92 ? -10.297 3.504 11.831 1.00 82.00 92 PRO A CA 1
ATOM 699 C C . PRO A 1 92 ? -11.739 3.052 12.092 1.00 82.00 92 PRO A C 1
ATOM 701 O O . PRO A 1 92 ? -12.260 2.206 11.371 1.00 82.00 92 PRO A O 1
ATOM 704 N N . ALA A 1 93 ? -12.426 3.674 13.056 1.00 80.31 93 ALA A N 1
ATOM 705 C CA . ALA A 1 93 ? -13.800 3.319 13.420 1.00 80.31 93 ALA A CA 1
ATOM 706 C C . ALA A 1 93 ? -14.796 3.476 12.253 1.00 80.31 93 ALA A C 1
ATOM 708 O O . ALA A 1 93 ? -15.729 2.684 12.115 1.00 80.31 93 ALA A O 1
ATOM 709 N N . ALA A 1 94 ? -14.565 4.461 11.377 1.00 76.94 94 ALA A N 1
ATOM 710 C CA . ALA A 1 94 ? -15.416 4.722 10.219 1.00 76.94 94 ALA A CA 1
ATOM 711 C C . ALA A 1 94 ? -15.262 3.664 9.113 1.00 76.94 94 ALA A C 1
ATOM 713 O O . ALA A 1 94 ? -16.179 3.473 8.317 1.00 76.94 94 ALA A O 1
ATOM 714 N N . LEU A 1 95 ? -14.110 2.988 9.039 1.00 74.19 95 LEU A N 1
ATOM 715 C CA . LEU A 1 95 ? -13.833 1.992 8.003 1.00 74.19 95 LEU A CA 1
ATOM 716 C C . LEU A 1 95 ? -14.138 0.559 8.426 1.00 74.19 95 LEU A C 1
ATOM 718 O O . LEU A 1 95 ? -14.512 -0.222 7.556 1.00 74.19 95 LEU A O 1
ATOM 722 N N . VAL A 1 96 ? -14.081 0.238 9.724 1.00 70.50 96 VAL A N 1
ATOM 723 C CA . VAL A 1 96 ? -14.532 -1.070 10.244 1.00 70.50 96 VAL A CA 1
ATOM 724 C C . VAL A 1 96 ? -15.974 -1.365 9.805 1.00 70.50 96 VAL A C 1
ATOM 726 O O . VAL A 1 96 ? -16.282 -2.460 9.348 1.00 70.50 96 VAL A O 1
ATOM 729 N N . HIS A 1 97 ? -16.838 -0.346 9.811 1.00 73.50 97 HIS A N 1
ATOM 730 C CA . HIS A 1 97 ? -18.238 -0.471 9.391 1.00 73.50 97 HIS A CA 1
ATOM 731 C C . HIS A 1 97 ? -18.434 -0.388 7.867 1.00 73.50 97 HIS A C 1
ATOM 733 O O . HIS A 1 97 ? -19.494 -0.732 7.348 1.00 73.50 97 HIS A O 1
ATOM 739 N N . ALA A 1 98 ? -17.417 0.039 7.116 1.00 84.25 98 ALA A N 1
ATOM 740 C CA . ALA A 1 98 ? -17.488 0.228 5.671 1.00 84.25 98 ALA A CA 1
ATOM 741 C C . ALA A 1 98 ? -16.836 -0.938 4.911 1.00 84.25 98 ALA A C 1
ATOM 743 O O . ALA A 1 98 ? -16.011 -0.727 4.016 1.00 84.25 98 ALA A O 1
ATOM 744 N N . LYS A 1 99 ? -17.246 -2.177 5.228 1.00 85.81 99 LYS A N 1
ATOM 745 C CA . LYS A 1 99 ? -16.709 -3.422 4.642 1.00 85.81 99 LYS A CA 1
ATOM 746 C C . LYS A 1 99 ? -16.592 -3.387 3.117 1.00 85.81 99 LYS A C 1
ATOM 748 O O . LYS A 1 99 ? -15.583 -3.822 2.576 1.00 85.81 99 LYS A O 1
ATOM 753 N N . ARG A 1 100 ? -17.570 -2.803 2.412 1.00 89.62 100 ARG A N 1
ATOM 754 C CA . ARG A 1 100 ? -17.538 -2.664 0.942 1.00 89.62 100 ARG A CA 1
ATOM 755 C C . ARG A 1 100 ? -16.301 -1.909 0.439 1.00 89.62 100 ARG A C 1
ATOM 757 O O . ARG A 1 100 ? -15.723 -2.304 -0.568 1.00 89.62 100 ARG A O 1
ATOM 764 N N . LEU A 1 101 ? -15.894 -0.841 1.130 1.00 92.19 101 LEU A N 1
ATOM 765 C CA . LEU A 1 101 ? -14.700 -0.071 0.767 1.00 92.19 101 LEU A CA 1
ATOM 766 C C . LEU A 1 101 ? -13.420 -0.867 1.040 1.00 92.19 101 LEU A C 1
ATOM 768 O O . LEU A 1 101 ? -12.513 -0.844 0.216 1.00 92.19 101 LEU A O 1
ATOM 772 N N . LEU A 1 102 ? -13.361 -1.596 2.159 1.00 91.31 102 LEU A N 1
ATOM 773 C CA . LEU A 1 102 ? -12.219 -2.454 2.486 1.00 91.31 102 LEU A CA 1
ATOM 774 C C . LEU A 1 102 ? -12.066 -3.601 1.482 1.00 91.31 102 LEU A C 1
ATOM 776 O O . LEU A 1 102 ? -10.962 -3.832 1.003 1.00 91.31 102 LEU A O 1
ATOM 780 N N . ILE A 1 103 ? -13.161 -4.267 1.103 1.00 94.44 103 ILE A N 1
ATOM 781 C CA . ILE A 1 103 ? -13.148 -5.322 0.077 1.00 94.44 103 ILE A CA 1
ATOM 782 C C . ILE A 1 103 ? -12.637 -4.765 -1.254 1.00 94.44 103 ILE A C 1
ATOM 784 O O . ILE A 1 103 ? -11.745 -5.356 -1.858 1.00 94.44 103 ILE A O 1
ATOM 788 N N . GLY A 1 104 ? -13.156 -3.610 -1.688 1.00 94.81 104 GLY A N 1
ATOM 789 C CA . GLY A 1 104 ? -12.703 -2.945 -2.911 1.00 94.81 104 GLY A CA 1
ATOM 790 C C . GLY A 1 104 ? -11.215 -2.590 -2.871 1.00 94.81 104 GLY A C 1
ATOM 791 O O . GLY A 1 104 ? -10.502 -2.828 -3.846 1.00 94.81 104 GLY A O 1
ATOM 792 N N . ALA A 1 105 ? -10.719 -2.098 -1.734 1.00 95.50 105 ALA A N 1
ATOM 793 C CA . ALA A 1 105 ? -9.310 -1.765 -1.545 1.00 95.50 105 ALA A CA 1
ATOM 794 C C . ALA A 1 105 ? -8.402 -2.998 -1.536 1.00 95.50 105 ALA A C 1
ATOM 796 O O . ALA A 1 105 ? -7.367 -2.993 -2.194 1.00 95.50 105 ALA A O 1
ATOM 797 N N . VAL A 1 106 ? -8.797 -4.067 -0.841 1.00 95.25 106 VAL A N 1
ATOM 798 C CA . VAL A 1 106 ? -8.058 -5.335 -0.834 1.00 95.25 106 VAL A CA 1
ATOM 799 C C . VAL A 1 106 ? -8.013 -5.916 -2.245 1.00 95.25 106 VAL A C 1
ATOM 801 O O . VAL A 1 106 ? -6.930 -6.215 -2.741 1.00 95.25 106 VAL A O 1
ATOM 804 N N . ALA A 1 107 ? -9.154 -6.005 -2.935 1.00 96.06 107 ALA A N 1
ATOM 805 C CA . ALA A 1 107 ? -9.206 -6.483 -4.315 1.00 96.06 107 ALA A CA 1
ATOM 806 C C . ALA A 1 107 ? -8.328 -5.629 -5.246 1.00 96.06 107 ALA A C 1
ATOM 808 O O . ALA A 1 107 ? -7.569 -6.169 -6.047 1.00 96.06 107 ALA A O 1
ATOM 809 N N . SER A 1 108 ? -8.362 -4.303 -5.090 1.00 96.06 108 SER A N 1
ATOM 810 C CA . SER A 1 108 ? -7.516 -3.376 -5.851 1.00 96.06 108 SER A CA 1
ATOM 811 C C . SER A 1 108 ? -6.025 -3.603 -5.599 1.00 96.06 108 SER A C 1
ATOM 813 O O . SER A 1 108 ? -5.244 -3.597 -6.548 1.00 96.06 108 SER A O 1
ATOM 815 N N . ALA A 1 109 ? -5.623 -3.859 -4.351 1.00 94.06 109 ALA A N 1
ATOM 816 C CA . ALA A 1 109 ? -4.239 -4.169 -4.003 1.00 94.06 109 ALA A CA 1
ATOM 817 C C . ALA A 1 109 ? -3.755 -5.438 -4.722 1.00 94.06 109 ALA A C 1
ATOM 819 O O . ALA A 1 109 ? -2.688 -5.438 -5.336 1.00 94.06 109 ALA A O 1
ATOM 820 N N . TRP A 1 110 ? -4.570 -6.49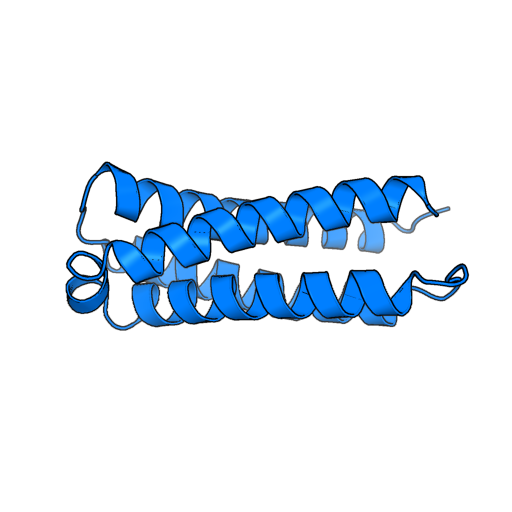7 -4.707 1.00 94.12 110 TRP A N 1
ATOM 821 C CA . TRP A 1 110 ? -4.273 -7.748 -5.406 1.00 94.12 110 TRP A CA 1
ATOM 822 C C . TRP A 1 110 ? -4.202 -7.563 -6.922 1.00 94.12 110 TRP A C 1
ATOM 824 O O . TRP A 1 110 ? -3.248 -8.023 -7.545 1.00 94.12 110 TRP A O 1
ATOM 834 N N . ILE A 1 111 ? -5.148 -6.835 -7.520 1.00 95.38 111 ILE A N 1
ATOM 835 C CA . ILE A 1 111 ? -5.129 -6.540 -8.959 1.00 95.38 111 ILE A CA 1
ATOM 836 C C . ILE A 1 111 ? -3.870 -5.744 -9.330 1.00 95.38 111 ILE A C 1
ATOM 838 O O . ILE A 1 111 ? -3.201 -6.074 -10.307 1.00 95.38 111 ILE A O 1
ATOM 842 N N . ALA A 1 112 ? -3.486 -4.739 -8.538 1.00 93.62 112 ALA A N 1
ATOM 843 C CA . ALA A 1 112 ? -2.270 -3.963 -8.777 1.00 93.62 112 ALA A CA 1
ATOM 844 C C . ALA A 1 112 ? -0.995 -4.827 -8.720 1.00 93.62 112 ALA A C 1
ATOM 846 O O . ALA A 1 112 ? -0.073 -4.608 -9.512 1.00 93.62 112 ALA A O 1
ATOM 847 N N . LEU A 1 113 ? -0.940 -5.814 -7.816 1.00 91.31 113 LEU A N 1
ATOM 848 C CA . LEU A 1 113 ? 0.156 -6.785 -7.729 1.00 91.31 113 LEU A CA 1
ATOM 849 C C . LEU A 1 113 ? 0.182 -7.732 -8.934 1.00 91.31 113 LEU A C 1
ATOM 851 O O . LEU A 1 113 ? 1.247 -7.946 -9.511 1.00 91.31 113 LEU A O 1
ATOM 855 N N . LEU A 1 114 ? -0.974 -8.244 -9.361 1.00 92.81 114 LEU A N 1
ATOM 856 C CA . LEU A 1 114 ? -1.078 -9.098 -10.548 1.00 92.81 114 LEU A CA 1
ATOM 857 C C . LEU A 1 114 ? -0.639 -8.354 -11.814 1.00 92.81 114 LEU A C 1
ATOM 859 O O . LEU A 1 114 ? 0.149 -8.883 -12.594 1.00 92.81 114 LEU A O 1
ATOM 863 N N . ILE A 1 115 ? -1.063 -7.096 -11.981 1.00 91.31 115 ILE A N 1
ATOM 864 C CA . ILE A 1 115 ? -0.595 -6.247 -13.084 1.00 91.31 115 ILE A CA 1
ATOM 865 C C . ILE A 1 115 ? 0.915 -6.021 -12.977 1.00 91.31 115 ILE A C 1
ATOM 867 O O . ILE A 1 115 ? 1.604 -6.056 -13.990 1.00 91.31 115 ILE A O 1
ATOM 871 N N . ALA A 1 116 ? 1.461 -5.811 -11.774 1.00 88.31 116 ALA A N 1
ATOM 872 C CA . ALA A 1 116 ? 2.903 -5.653 -11.596 1.00 88.31 116 ALA A CA 1
ATOM 873 C C . ALA A 1 116 ? 3.683 -6.896 -12.046 1.00 88.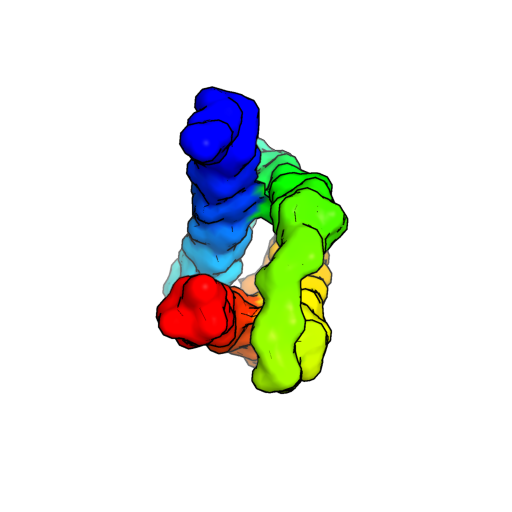31 116 ALA A C 1
ATOM 875 O O . ALA A 1 116 ? 4.688 -6.752 -12.741 1.00 88.31 116 ALA A O 1
ATOM 876 N N . ALA A 1 117 ? 3.212 -8.089 -11.675 1.00 89.69 117 ALA A N 1
ATOM 877 C CA . ALA A 1 117 ? 3.811 -9.356 -12.076 1.00 89.69 117 ALA A CA 1
ATOM 878 C C . ALA A 1 117 ? 3.719 -9.567 -13.594 1.00 89.69 117 ALA A C 1
ATOM 880 O O . ALA A 1 117 ? 4.719 -9.889 -14.229 1.00 89.69 117 ALA A O 1
ATOM 881 N N . TYR A 1 118 ? 2.554 -9.299 -14.188 1.00 90.38 118 TYR A N 1
ATOM 882 C CA . TYR A 1 118 ? 2.348 -9.388 -15.634 1.00 90.38 118 TYR A CA 1
ATOM 883 C C . TYR A 1 118 ? 3.241 -8.409 -16.410 1.00 90.38 118 TYR A C 1
ATOM 885 O O . TYR A 1 118 ? 3.930 -8.788 -17.351 1.00 90.38 118 TYR A O 1
ATOM 893 N N . VAL A 1 119 ? 3.302 -7.146 -15.977 1.00 86.75 119 VAL A N 1
ATOM 894 C CA . VAL A 1 119 ? 4.161 -6.123 -16.589 1.00 86.75 119 VAL A CA 1
ATOM 895 C C . VAL A 1 119 ? 5.640 -6.464 -16.457 1.00 86.75 119 VAL A C 1
ATOM 897 O O . VAL A 1 119 ? 6.408 -6.155 -17.362 1.00 86.75 119 VAL A O 1
ATOM 900 N N . HIS A 1 120 ? 6.051 -7.108 -15.365 1.00 84.06 120 HIS A N 1
ATOM 901 C CA . HIS A 1 120 ? 7.428 -7.561 -15.210 1.00 84.06 120 HIS A CA 1
ATOM 902 C C . HIS A 1 120 ? 7.812 -8.632 -16.237 1.00 84.06 120 HIS A C 1
ATOM 904 O O . HIS A 1 120 ? 8.930 -8.584 -16.727 1.00 84.06 120 HIS A O 1
ATOM 910 N N . GLN A 1 121 ? 6.892 -9.532 -16.601 1.00 84.88 121 GLN A N 1
ATOM 911 C CA . GLN A 1 121 ? 7.119 -10.549 -17.639 1.00 84.88 121 GLN A CA 1
ATOM 912 C C . GLN A 1 121 ? 7.198 -9.965 -19.058 1.00 84.88 121 GLN A C 1
ATOM 914 O O . GLN A 1 121 ? 7.727 -10.613 -19.953 1.00 84.88 121 GLN A O 1
ATOM 919 N N . MET A 1 122 ? 6.647 -8.767 -19.278 1.00 77.50 122 MET A N 1
ATOM 920 C CA . MET A 1 122 ? 6.694 -8.077 -20.573 1.00 77.50 122 MET A CA 1
ATOM 921 C C . MET A 1 122 ? 7.971 -7.248 -20.786 1.00 77.50 122 MET A C 1
ATOM 923 O O . MET A 1 122 ? 8.167 -6.745 -21.892 1.00 77.50 122 MET A O 1
ATOM 927 N N . LYS A 1 123 ? 8.775 -7.031 -19.738 1.00 65.62 123 LYS A N 1
ATOM 928 C CA . LYS A 1 123 ? 10.065 -6.329 -19.819 1.00 65.62 123 LYS A CA 1
ATOM 929 C C . LYS A 1 123 ? 11.168 -7.295 -20.222 1.00 65.62 123 LYS A C 1
ATOM 931 O O . LYS A 1 123 ? 12.038 -6.849 -20.996 1.00 65.62 123 LYS A O 1
#

Mean predicted aligned error: 4.86 Å

Nearest PDB structures (foldseek):
  5xsj-assembly1_L  TM=7.010E-01  e=2.971E+00  Clostridium beijerinckii NCIMB 8052
  4ons-assembly2_C  TM=4.630E-01  e=8.149E+00  Mus musculus

pLDDT: mean 88.3, std 8.16, range [50.16, 96.06]

Secondary structure (DSSP, 8-state):
---HHHHHHHHHHHHHHHHHHHHHHHHHHH-PPPPHHHHHHHHHHHHHHHHHHHHHHHT-----TTHHHHHHHHHHHHHHHHHHHHHHHH-HHHHHT-HHHHHHHHHHHHHHHHHHHHHHHT-

Foldseek 3Di:
DDDPVLVVLVVQLVVLLCLLLVVLVCCLPPVDQDDLVSLVSLLVSLVSNVVSVVVVVVPDDDADPCLVVLVVLLVVLSVLLSVLSNCCSVPVNVVSVVSVSSVSNSVSSVVSVVSVVVSVVVD

Solvent-accessible surface area (backbone atoms only — not comparable to full-atom values): 6594 Å² total; per-residue (Å²): 130,86,51,74,66,58,56,50,46,52,54,53,26,51,53,15,47,50,50,43,45,49,51,46,46,48,36,67,76,65,59,57,83,73,52,72,67,57,26,52,51,44,41,49,23,45,52,44,28,50,54,39,46,52,52,57,57,73,70,60,87,84,73,61,94,64,44,67,59,56,50,50,53,29,48,55,26,42,49,49,25,45,52,51,49,48,45,40,42,75,42,42,77,70,44,57,77,35,52,72,59,43,53,52,24,40,53,24,39,53,51,26,49,51,48,50,54,54,54,58,75,71,108

Sequence (123 aa):
MEGIGEVLVRWLHLGAVTTVAGGLLWTLLIEATWSRLARWWLAGATMVAIGSGLYLLFASHHAPKGYHLWIGVKILFAAHTLAVSAKLAVSPAALVHAKRLLIGAVASAWIALLIAAYVHQMK

Radius of gyration: 15.14 Å; Cα conta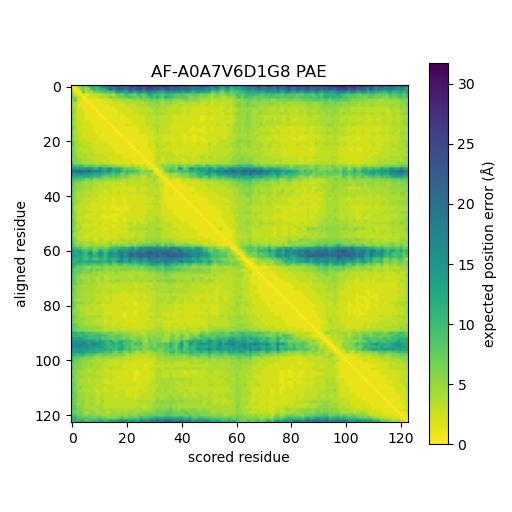cts (8 Å, |Δi|>4): 105; chains: 1; bounding box: 42×19×45 Å